Protein AF-A0A094K9T3-F1 (afdb_monomer_lite)

Sequence (68 aa):
MFQGNAWHYTPGGTPDTPMSEIDAGIAKSSPLNRVGYPADIGRAVSLLVSPESEWINGQVIRLSGGAI

Radius of gyration: 15.28 Å; chains: 1; bounding box: 22×19×45 Å

pLDDT: mean 93.06, std 5.5, range [69.19, 98.31]

Structure (mmCIF, N/CA/C/O backbone):
data_AF-A0A094K9T3-F1
#
_entry.id   AF-A0A094K9T3-F1
#
loop_
_atom_site.group_PDB
_atom_site.id
_atom_site.type_symbol
_atom_site.label_atom_id
_atom_site.label_alt_id
_atom_site.label_comp_id
_atom_site.label_asym_id
_atom_site.label_entity_id
_atom_site.label_seq_id
_atom_site.pdbx_PDB_ins_code
_atom_site.Cartn_x
_atom_site.Cartn_y
_atom_site.Cartn_z
_atom_site.occupancy
_atom_site.B_iso_or_equiv
_atom_site.auth_seq_id
_atom_site.auth_comp_id
_atom_site.auth_asym_id
_atom_site.auth_atom_id
_atom_site.pdbx_PDB_model_num
ATOM 1 N N . MET A 1 1 ? -6.684 -6.411 -14.463 1.00 69.31 1 MET A N 1
ATOM 2 C CA . MET A 1 1 ? -6.798 -4.936 -14.536 1.00 69.31 1 MET A CA 1
ATOM 3 C C . MET A 1 1 ? -5.427 -4.274 -14.650 1.00 69.31 1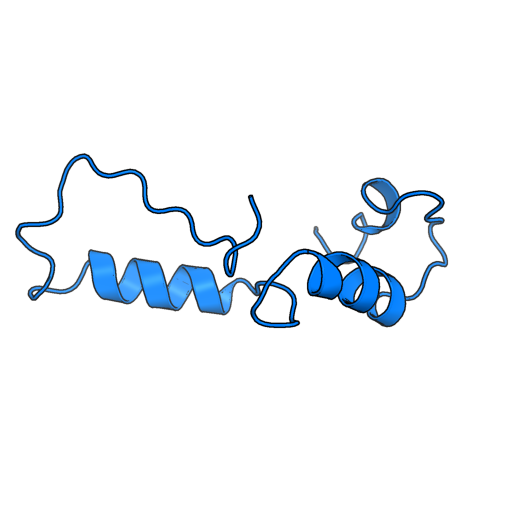 MET A C 1
ATOM 5 O O . MET A 1 1 ? -5.186 -3.677 -15.682 1.00 69.31 1 MET A O 1
ATOM 9 N N . PHE A 1 2 ? -4.510 -4.420 -13.680 1.00 80.88 2 PHE A N 1
ATOM 10 C CA . PHE A 1 2 ? -3.168 -3.812 -13.774 1.00 80.88 2 PHE A CA 1
ATOM 11 C C . PHE A 1 2 ? -2.320 -4.375 -14.927 1.00 80.88 2 PHE A C 1
ATOM 13 O O . PHE A 1 2 ? -1.934 -3.626 -15.810 1.00 80.88 2 PHE A O 1
ATOM 20 N N . GLN A 1 3 ? -2.121 -5.695 -14.987 1.00 82.19 3 GLN A N 1
ATOM 21 C CA . GLN A 1 3 ? -1.230 -6.333 -15.974 1.00 82.19 3 GLN A CA 1
ATOM 22 C C . GLN A 1 3 ? -1.574 -6.041 -17.448 1.00 82.19 3 GLN A C 1
ATOM 24 O O . GLN A 1 3 ? -0.678 -6.008 -18.276 1.00 82.19 3 GLN A O 1
ATOM 29 N N . GLY A 1 4 ? -2.848 -5.811 -17.783 1.00 86.69 4 GLY A N 1
ATOM 30 C CA . GLY A 1 4 ? -3.259 -5.482 -19.158 1.00 86.69 4 GLY A CA 1
ATOM 31 C C . GLY A 1 4 ? -3.154 -3.996 -19.513 1.00 86.69 4 GLY A C 1
ATOM 32 O O . GLY A 1 4 ? -3.162 -3.652 -20.689 1.00 86.69 4 GLY A O 1
ATOM 33 N N . ASN A 1 5 ? -3.051 -3.120 -18.509 1.00 90.88 5 ASN A N 1
ATOM 34 C CA . ASN A 1 5 ? -3.149 -1.669 -18.689 1.00 90.88 5 ASN A CA 1
ATOM 35 C C . ASN A 1 5 ? -1.912 -0.912 -18.185 1.00 90.88 5 ASN A C 1
ATOM 37 O O . ASN A 1 5 ? -1.849 0.304 -18.338 1.00 90.88 5 ASN A O 1
ATOM 41 N N . ALA A 1 6 ? -0.945 -1.591 -17.560 1.00 89.88 6 ALA A N 1
ATOM 42 C CA . ALA A 1 6 ? 0.186 -0.951 -16.891 1.00 89.88 6 ALA A CA 1
ATOM 43 C C . ALA A 1 6 ? 1.036 -0.093 -17.844 1.00 89.88 6 ALA A C 1
ATOM 45 O O . ALA A 1 6 ? 1.499 0.977 -17.451 1.00 89.88 6 ALA A O 1
ATOM 46 N N . TRP A 1 7 ? 1.153 -0.513 -19.108 1.00 92.00 7 TRP A N 1
ATOM 47 C CA . TRP A 1 7 ? 1.906 0.192 -20.145 1.00 92.00 7 TRP A CA 1
ATOM 48 C C . TRP A 1 7 ? 1.400 1.618 -20.412 1.00 92.00 7 TRP A C 1
ATOM 50 O O . TRP A 1 7 ? 2.196 2.479 -20.772 1.00 92.00 7 TRP A O 1
ATOM 60 N N . HIS A 1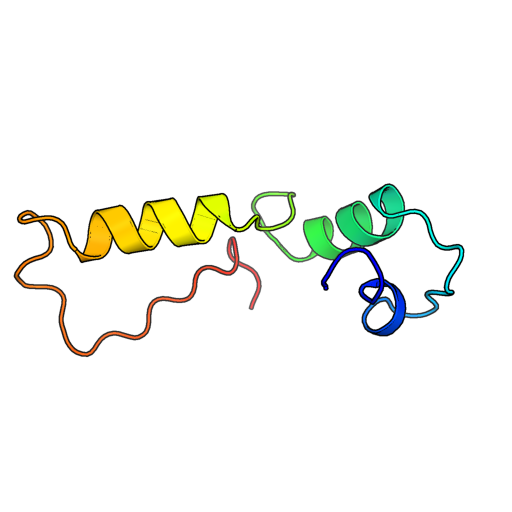 8 ? 0.117 1.914 -20.159 1.00 91.06 8 HIS A N 1
ATOM 61 C CA . HIS A 1 8 ? -0.427 3.273 -20.280 1.00 91.06 8 HIS A CA 1
ATOM 62 C C . HIS A 1 8 ? 0.202 4.271 -19.297 1.00 91.06 8 HIS A C 1
ATOM 64 O O . HIS A 1 8 ? 0.156 5.477 -19.532 1.00 91.06 8 HIS A O 1
ATOM 70 N N . TYR A 1 9 ? 0.761 3.783 -18.189 1.00 86.00 9 TYR A N 1
ATOM 71 C CA . TYR A 1 9 ? 1.350 4.605 -17.129 1.00 86.00 9 TYR A CA 1
ATOM 72 C C . TYR A 1 9 ? 2.880 4.597 -17.164 1.00 86.00 9 TYR A C 1
ATOM 74 O O . TYR A 1 9 ? 3.525 5.259 -16.352 1.00 86.00 9 TYR A O 1
ATOM 82 N N . THR A 1 10 ? 3.469 3.842 -18.090 1.00 89.12 10 THR A N 1
ATOM 83 C CA . THR A 1 10 ? 4.914 3.768 -18.283 1.00 89.12 10 THR A CA 1
ATOM 84 C C . THR A 1 10 ? 5.329 4.790 -19.341 1.00 89.12 10 THR A C 1
ATOM 86 O O . THR A 1 10 ? 4.820 4.735 -20.462 1.00 89.12 10 THR A O 1
ATOM 89 N N . PRO A 1 11 ? 6.246 5.727 -19.041 1.00 89.62 11 PRO A N 1
ATOM 90 C CA . PRO A 1 11 ? 6.753 6.660 -20.043 1.00 89.62 11 PRO A CA 1
ATOM 91 C C . PRO A 1 11 ? 7.346 5.914 -21.246 1.00 89.62 11 PRO A C 1
ATOM 93 O O . PRO A 1 11 ? 8.317 5.178 -21.099 1.00 89.62 11 PRO A O 1
ATOM 96 N N . GLY A 1 12 ? 6.747 6.091 -22.428 1.00 90.88 12 GLY A N 1
ATOM 97 C CA . GLY A 1 12 ? 7.155 5.393 -23.654 1.00 90.88 12 GLY A CA 1
ATOM 98 C C . GLY A 1 12 ? 6.698 3.930 -23.764 1.00 90.88 12 GLY A C 1
ATOM 99 O O . GLY A 1 12 ? 7.135 3.244 -24.683 1.00 90.88 12 GLY A O 1
ATOM 100 N N . GLY A 1 13 ? 5.835 3.452 -22.861 1.00 92.00 13 GLY A N 1
ATOM 101 C CA . GLY A 1 13 ? 5.309 2.088 -22.884 1.00 92.00 13 GLY A CA 1
ATOM 102 C C . GLY A 1 13 ? 4.385 1.815 -24.075 1.00 92.00 13 GLY A C 1
ATOM 103 O O . GLY A 1 13 ? 3.640 2.686 -24.528 1.00 92.00 13 GLY A O 1
ATOM 104 N N . THR A 1 14 ? 4.410 0.578 -24.559 1.00 94.62 14 THR A N 1
ATOM 105 C CA . THR A 1 14 ? 3.531 0.046 -25.608 1.00 94.62 14 THR A CA 1
ATOM 106 C C . THR A 1 14 ? 2.807 -1.204 -25.089 1.00 94.62 14 THR A C 1
ATOM 108 O O . THR A 1 14 ? 3.214 -1.762 -24.067 1.00 94.62 14 THR A O 1
ATOM 111 N N . PRO A 1 15 ? 1.755 -1.696 -25.773 1.00 93.44 15 PRO A N 1
ATOM 112 C CA . PRO A 1 15 ? 1.084 -2.939 -25.380 1.00 93.44 15 PRO A CA 1
ATOM 113 C C . PRO A 1 15 ? 2.016 -4.156 -25.265 1.00 93.44 15 PRO A C 1
ATOM 115 O O . PRO A 1 15 ? 1.708 -5.086 -24.524 1.00 93.44 15 PRO A O 1
ATOM 118 N N . ASP A 1 16 ? 3.147 -4.135 -25.976 1.00 94.25 16 ASP A N 1
ATOM 119 C CA . ASP A 1 16 ? 4.132 -5.219 -26.009 1.00 94.25 16 ASP A CA 1
ATOM 120 C C . ASP A 1 16 ? 5.245 -5.063 -24.958 1.00 94.25 16 ASP A C 1
ATOM 122 O O . ASP A 1 16 ? 6.113 -5.932 -24.848 1.00 94.25 16 ASP A O 1
ATOM 126 N N . THR A 1 17 ? 5.263 -3.968 -24.185 1.00 93.50 17 THR A N 1
ATOM 127 C CA . THR A 1 17 ? 6.275 -3.765 -23.142 1.00 93.50 17 THR A CA 1
ATOM 128 C C . THR A 1 17 ? 6.176 -4.877 -22.088 1.00 93.50 17 THR A C 1
ATOM 130 O O . THR A 1 17 ? 5.115 -5.053 -21.478 1.00 93.50 17 THR A O 1
ATOM 133 N N . PRO A 1 18 ? 7.264 -5.621 -21.811 1.00 93.75 18 PRO A N 1
ATOM 134 C CA . PRO A 1 18 ? 7.237 -6.686 -20.818 1.00 93.75 18 PRO A CA 1
ATOM 135 C C . PRO A 1 18 ? 6.945 -6.148 -19.416 1.00 93.75 18 PRO A C 1
ATOM 137 O O . PRO A 1 18 ? 7.525 -5.147 -18.990 1.00 93.75 18 PRO A O 1
ATOM 140 N N . MET A 1 19 ? 6.132 -6.867 -18.634 1.00 91.12 19 MET A N 1
ATOM 141 C CA . MET A 1 19 ? 5.849 -6.456 -17.251 1.00 91.12 19 MET A CA 1
ATOM 142 C C . MET A 1 19 ? 7.106 -6.330 -16.390 1.00 91.12 19 MET A C 1
ATOM 144 O O . MET A 1 19 ? 7.171 -5.449 -15.544 1.00 91.12 19 MET A O 1
ATOM 148 N N . SER A 1 20 ? 8.130 -7.149 -16.630 1.00 93.38 20 SER A N 1
ATOM 149 C CA . SER A 1 20 ? 9.402 -7.043 -15.910 1.00 93.38 20 SER A CA 1
ATOM 150 C C . SER A 1 20 ? 10.082 -5.685 -16.098 1.00 93.38 20 SER A C 1
ATOM 152 O O . SER A 1 20 ? 10.743 -5.201 -15.184 1.00 93.38 20 SER A O 1
ATOM 154 N N . GLU A 1 21 ? 9.930 -5.067 -17.270 1.00 93.75 21 GLU A N 1
ATOM 155 C CA . GLU A 1 21 ? 10.490 -3.747 -17.553 1.00 93.75 21 GLU A CA 1
ATOM 156 C C . GLU A 1 21 ? 9.679 -2.645 -16.865 1.00 93.75 21 GLU A C 1
ATOM 158 O O . GLU A 1 21 ? 10.252 -1.761 -16.226 1.00 93.75 21 GLU A O 1
ATOM 163 N N . ILE A 1 22 ? 8.349 -2.750 -16.916 1.00 92.94 22 ILE A N 1
ATOM 164 C CA . ILE A 1 22 ? 7.432 -1.844 -16.215 1.00 92.94 22 ILE A CA 1
ATOM 165 C C . ILE A 1 22 ? 7.697 -1.882 -14.703 1.00 92.94 22 ILE A C 1
ATOM 167 O O . ILE A 1 22 ? 7.888 -0.838 -14.075 1.00 92.94 22 ILE A O 1
ATOM 171 N N . ASP A 1 23 ? 7.786 -3.083 -14.129 1.00 93.44 23 ASP A N 1
ATOM 172 C CA . ASP A 1 23 ? 8.053 -3.287 -12.708 1.00 93.44 23 ASP A CA 1
ATOM 173 C C . ASP A 1 23 ? 9.431 -2.745 -12.317 1.00 93.44 23 ASP A C 1
ATOM 175 O O . ASP A 1 23 ? 9.561 -2.076 -11.291 1.00 93.44 23 ASP A O 1
ATOM 179 N N . ALA A 1 24 ? 10.456 -2.967 -13.146 1.00 93.12 24 ALA A N 1
ATOM 180 C CA . ALA A 1 24 ? 11.791 -2.419 -12.919 1.00 93.12 24 ALA A CA 1
ATOM 181 C C . ALA A 1 24 ? 11.814 -0.883 -12.985 1.00 93.12 24 ALA A C 1
ATOM 183 O O . ALA A 1 24 ? 12.569 -0.249 -12.248 1.00 93.12 24 ALA A O 1
ATOM 184 N N . GLY A 1 25 ? 10.996 -0.272 -13.844 1.00 91.38 25 GLY A N 1
ATOM 185 C CA . GLY A 1 25 ? 10.823 1.178 -13.908 1.00 91.38 25 GLY A CA 1
ATOM 186 C C . GLY A 1 25 ? 10.214 1.741 -12.625 1.00 91.38 25 GLY A C 1
ATOM 187 O O . GLY A 1 25 ? 10.777 2.654 -12.024 1.00 91.38 25 GLY A O 1
ATOM 188 N N . ILE A 1 26 ? 9.105 1.153 -12.170 1.00 90.25 26 ILE A N 1
ATOM 189 C CA . ILE A 1 26 ? 8.394 1.571 -10.952 1.00 90.25 26 ILE A CA 1
ATOM 190 C C . ILE A 1 26 ? 9.239 1.310 -9.698 1.00 90.25 26 ILE A C 1
ATOM 192 O O . ILE A 1 26 ? 9.284 2.137 -8.791 1.00 90.25 26 ILE A O 1
ATOM 196 N N . ALA A 1 27 ? 9.957 0.187 -9.636 1.00 93.50 27 ALA A N 1
ATOM 197 C CA . ALA A 1 27 ? 10.802 -0.161 -8.496 1.00 93.50 27 ALA A CA 1
ATOM 198 C C . ALA A 1 27 ? 11.839 0.930 -8.172 1.00 93.50 27 ALA A C 1
ATOM 200 O O . ALA A 1 27 ? 12.139 1.143 -7.000 1.00 93.50 27 ALA A O 1
ATOM 201 N N . LYS A 1 28 ? 12.332 1.663 -9.182 1.00 92.38 28 LYS A N 1
ATOM 202 C CA . LYS A 1 28 ? 13.316 2.747 -9.011 1.00 92.38 28 LYS A CA 1
ATOM 203 C C . LYS A 1 28 ? 12.779 3.957 -8.248 1.00 92.38 28 LYS A C 1
ATOM 205 O O . LYS A 1 28 ? 13.577 4.706 -7.694 1.00 92.38 28 LYS A O 1
ATOM 210 N N . SER A 1 29 ? 11.462 4.175 -8.214 1.00 90.06 29 SER A N 1
ATOM 211 C CA . SER A 1 29 ? 10.877 5.289 -7.455 1.00 90.06 29 SER A CA 1
ATOM 212 C C . SER A 1 29 ? 10.673 4.964 -5.974 1.00 90.06 29 SER A C 1
ATOM 214 O O . SER A 1 29 ? 10.342 5.855 -5.197 1.00 90.06 29 SER A O 1
ATOM 216 N N . SER A 1 30 ? 10.838 3.701 -5.568 1.00 93.94 30 SER A N 1
ATOM 217 C CA . SER A 1 30 ? 10.671 3.253 -4.187 1.00 93.94 30 SER A CA 1
ATOM 218 C C . SER A 1 30 ? 12.025 2.913 -3.560 1.00 93.94 30 SER A C 1
ATOM 220 O O . SER A 1 30 ? 12.750 2.074 -4.092 1.00 93.94 30 SER A O 1
ATOM 222 N N . PRO A 1 31 ? 12.336 3.440 -2.363 1.00 95.06 31 PRO A N 1
ATOM 223 C CA . PRO A 1 31 ? 13.467 2.977 -1.559 1.00 95.06 31 PRO A CA 1
ATOM 224 C C . PRO A 1 31 ? 13.509 1.461 -1.295 1.00 95.06 31 PRO A C 1
ATOM 226 O O . PRO A 1 31 ? 14.573 0.918 -1.009 1.00 95.06 31 PRO A O 1
ATOM 229 N N . LEU A 1 32 ? 12.375 0.757 -1.395 1.00 95.25 32 LEU A N 1
ATOM 230 C CA . LEU A 1 32 ? 12.310 -0.697 -1.229 1.00 95.25 32 LEU A CA 1
ATOM 231 C C . LEU A 1 32 ? 12.745 -1.479 -2.479 1.00 95.25 32 LEU A C 1
ATOM 233 O O . LEU A 1 32 ? 12.789 -2.706 -2.423 1.00 95.25 32 LEU A O 1
ATOM 237 N N . ASN A 1 33 ? 13.056 -0.799 -3.590 1.00 94.12 33 ASN A N 1
ATOM 238 C CA . ASN A 1 33 ? 13.513 -1.392 -4.851 1.00 94.12 33 ASN A CA 1
ATOM 239 C C . ASN A 1 33 ? 12.592 -2.504 -5.389 1.00 94.12 33 ASN A C 1
ATOM 241 O O . ASN A 1 33 ? 13.047 -3.463 -6.012 1.00 94.12 33 ASN A O 1
ATOM 245 N N . ARG A 1 34 ? 11.282 -2.386 -5.146 1.00 94.62 34 ARG A N 1
ATOM 246 C CA . ARG A 1 34 ? 10.260 -3.297 -5.672 1.00 94.62 34 ARG A CA 1
ATOM 247 C C . ARG A 1 34 ? 8.931 -2.581 -5.869 1.00 94.62 34 ARG A C 1
ATOM 249 O O . ARG A 1 34 ? 8.649 -1.590 -5.199 1.00 94.62 34 ARG A O 1
ATOM 256 N N . VAL A 1 35 ? 8.083 -3.144 -6.724 1.00 93.25 35 VAL A N 1
ATOM 257 C CA . VAL A 1 35 ? 6.681 -2.726 -6.833 1.00 93.25 35 VAL A CA 1
ATOM 258 C C . VAL A 1 35 ? 5.866 -3.169 -5.617 1.00 93.25 35 VAL A C 1
ATOM 260 O O . VAL A 1 35 ? 6.206 -4.138 -4.925 1.00 93.25 35 VAL A O 1
ATOM 263 N N . GLY A 1 36 ? 4.782 -2.441 -5.355 1.00 92.38 36 GLY A N 1
ATOM 264 C CA . GLY A 1 36 ? 3.757 -2.850 -4.402 1.00 92.38 36 GLY A CA 1
ATOM 265 C C . GLY A 1 36 ? 2.832 -3.899 -5.013 1.00 92.38 36 GLY A C 1
ATOM 266 O O . GLY A 1 36 ? 2.439 -3.795 -6.173 1.00 92.38 36 GLY A O 1
ATOM 267 N N . TYR A 1 37 ? 2.453 -4.890 -4.214 1.00 92.50 37 TYR A N 1
ATOM 268 C CA . TYR A 1 37 ? 1.494 -5.922 -4.590 1.00 92.50 37 TYR A CA 1
ATOM 269 C C . TYR A 1 37 ? 0.211 -5.796 -3.762 1.00 92.50 37 TYR A C 1
ATOM 271 O O . TYR A 1 37 ? 0.252 -5.288 -2.640 1.00 92.50 37 TYR A O 1
ATOM 279 N N . PRO A 1 38 ? -0.930 -6.336 -4.234 1.00 94.12 38 PRO A N 1
ATOM 280 C CA . PRO A 1 38 ? -2.170 -6.354 -3.452 1.00 94.12 38 PRO A CA 1
ATOM 281 C C . PRO A 1 38 ? -2.000 -6.934 -2.038 1.00 94.12 38 PRO A C 1
ATOM 283 O O . PRO A 1 38 ? -2.617 -6.460 -1.087 1.00 94.12 38 PRO A O 1
ATOM 286 N N . ALA A 1 39 ? -1.105 -7.914 -1.876 1.00 96.44 39 ALA A N 1
ATOM 287 C CA . ALA A 1 39 ? -0.785 -8.499 -0.579 1.00 96.44 39 ALA A CA 1
ATOM 288 C C . ALA A 1 39 ? -0.156 -7.500 0.413 1.00 96.44 39 ALA A C 1
ATOM 290 O O . ALA A 1 39 ? -0.358 -7.645 1.614 1.00 96.44 39 ALA A O 1
ATOM 291 N N . ASP A 1 40 ? 0.583 -6.486 -0.049 1.00 96.06 40 ASP A N 1
ATOM 292 C CA . ASP A 1 40 ? 1.152 -5.456 0.830 1.00 96.06 40 ASP A CA 1
ATOM 293 C C . ASP A 1 40 ? 0.054 -4.594 1.461 1.00 96.06 40 ASP A C 1
ATOM 295 O O . ASP A 1 40 ? 0.088 -4.326 2.662 1.00 96.06 40 ASP A O 1
ATOM 299 N N . ILE A 1 41 ? -0.966 -4.240 0.673 1.00 97.19 41 ILE A N 1
ATOM 300 C CA . ILE A 1 41 ? -2.155 -3.538 1.168 1.00 97.19 41 ILE A CA 1
ATOM 301 C C . ILE A 1 41 ? -2.925 -4.429 2.141 1.00 97.19 41 ILE A C 1
ATOM 303 O O . ILE A 1 41 ? -3.277 -3.983 3.229 1.00 97.19 41 ILE A O 1
ATOM 307 N N . GLY A 1 42 ? -3.132 -5.703 1.791 1.00 98.00 42 GLY A N 1
ATOM 308 C CA . GLY A 1 42 ? -3.830 -6.658 2.654 1.00 98.00 42 GLY A CA 1
ATOM 309 C C . GLY A 1 42 ? -3.178 -6.806 4.031 1.00 98.00 42 GLY A C 1
ATOM 310 O O . GLY A 1 42 ? -3.874 -6.794 5.042 1.00 98.00 42 GLY A O 1
ATOM 311 N N . ARG A 1 43 ? -1.841 -6.868 4.091 1.00 97.94 43 ARG A N 1
ATOM 312 C CA . ARG A 1 43 ? -1.099 -6.920 5.362 1.00 97.94 43 ARG A CA 1
ATOM 313 C C . ARG A 1 43 ? -1.282 -5.651 6.192 1.00 97.94 43 ARG A C 1
ATOM 315 O O . ARG A 1 43 ? -1.507 -5.749 7.392 1.00 97.94 43 ARG A O 1
ATOM 322 N N . ALA A 1 44 ? -1.221 -4.477 5.566 1.00 97.69 44 ALA A N 1
ATOM 323 C CA . ALA A 1 44 ? -1.434 -3.215 6.270 1.00 97.69 44 ALA A CA 1
ATOM 324 C C . ALA A 1 44 ? -2.871 -3.084 6.795 1.00 97.69 44 ALA A C 1
ATOM 326 O O . ALA A 1 44 ? -3.066 -2.701 7.942 1.00 97.69 44 ALA A O 1
ATOM 327 N N . VAL A 1 45 ? -3.873 -3.469 5.998 1.00 98.00 45 VAL A N 1
ATOM 328 C CA . VAL A 1 45 ? -5.274 -3.509 6.443 1.00 98.00 45 VAL A CA 1
ATOM 329 C C . VAL A 1 45 ? -5.437 -4.484 7.604 1.00 98.00 45 VAL A C 1
ATOM 331 O O . VAL A 1 45 ? -6.043 -4.116 8.601 1.00 98.00 45 VAL A O 1
ATOM 334 N N . SER A 1 46 ? -4.855 -5.684 7.515 1.00 98.25 46 SER A N 1
ATOM 335 C CA . SER A 1 46 ? -4.898 -6.674 8.597 1.00 98.25 46 SER A CA 1
ATOM 336 C C . SER A 1 46 ? -4.320 -6.138 9.907 1.00 98.25 46 SER A C 1
ATOM 338 O O . SER A 1 46 ? -4.838 -6.485 10.962 1.00 98.25 46 SER A O 1
ATOM 340 N N . LEU A 1 47 ? -3.268 -5.316 9.845 1.00 97.44 47 LEU A N 1
ATOM 341 C CA . LEU A 1 47 ? -2.716 -4.632 11.013 1.00 97.44 47 LEU A CA 1
ATOM 342 C C . LEU A 1 47 ? -3.682 -3.561 11.531 1.00 97.44 47 LEU A C 1
ATOM 344 O O . LEU A 1 47 ? -3.936 -3.498 12.725 1.00 97.44 47 LEU A O 1
ATOM 348 N N . LEU A 1 48 ? -4.254 -2.737 10.651 1.00 97.62 48 LEU A N 1
ATOM 349 C CA . LEU A 1 48 ? -5.140 -1.638 11.056 1.00 97.62 48 LEU A CA 1
ATOM 350 C C . LEU A 1 48 ? -6.468 -2.103 11.660 1.00 97.62 48 LEU A C 1
ATOM 352 O O . LEU A 1 48 ? -7.044 -1.383 12.466 1.00 97.62 48 LEU A O 1
ATOM 356 N N . VAL A 1 49 ? -6.957 -3.285 11.282 1.00 97.69 49 VAL A N 1
ATOM 357 C CA . VAL A 1 49 ? -8.179 -3.870 11.860 1.00 97.69 49 VAL A CA 1
ATOM 358 C C . VAL A 1 49 ? -7.904 -4.754 13.079 1.00 97.69 49 VAL A C 1
ATOM 360 O O . VAL A 1 49 ? -8.841 -5.339 13.622 1.00 97.69 49 VAL A O 1
ATOM 363 N N . SER A 1 50 ? -6.640 -4.901 13.489 1.00 98.31 50 SER A N 1
ATOM 364 C CA . SER A 1 50 ? -6.282 -5.718 14.647 1.00 98.31 50 SER A CA 1
ATOM 365 C C . SER A 1 50 ? -6.570 -4.981 15.967 1.00 98.31 50 SER A C 1
ATOM 367 O O . SER A 1 50 ? -6.581 -3.746 15.988 1.00 98.31 50 SER A O 1
ATOM 369 N N . PRO A 1 51 ? -6.790 -5.705 17.085 1.00 98.12 51 PRO A N 1
ATOM 370 C CA . PRO A 1 51 ? -7.034 -5.087 18.393 1.00 98.12 51 PRO A CA 1
ATOM 371 C C . PRO A 1 51 ? -5.916 -4.137 18.845 1.00 98.12 51 PRO A C 1
ATOM 373 O O . PRO A 1 51 ? -6.175 -3.136 19.502 1.00 98.12 51 PRO A O 1
ATOM 376 N N . GLU A 1 52 ? -4.673 -4.413 18.453 1.00 97.88 52 GLU A N 1
ATOM 377 C CA . GLU A 1 52 ? -3.498 -3.607 18.799 1.00 97.88 52 GLU A CA 1
ATOM 378 C C . GLU A 1 52 ? -3.525 -2.205 18.168 1.00 97.88 52 GLU A C 1
ATOM 380 O O . GLU A 1 52 ? -2.803 -1.314 18.614 1.00 97.88 52 GLU A O 1
ATOM 385 N N . SER A 1 53 ? -4.359 -1.999 17.147 1.00 98.19 53 SER A N 1
ATOM 386 C CA . SER A 1 53 ? -4.503 -0.728 16.434 1.00 98.19 53 SER A CA 1
ATOM 387 C C . SER A 1 53 ? -5.673 0.128 16.940 1.00 98.19 53 SER A C 1
ATOM 389 O O . SER A 1 53 ? -5.990 1.130 16.301 1.00 98.19 53 SER A O 1
ATOM 391 N N . GLU A 1 54 ? -6.303 -0.206 18.077 1.00 97.50 54 GLU A N 1
ATOM 392 C CA . GLU A 1 54 ? -7.553 0.430 18.547 1.00 97.50 54 GLU A CA 1
ATOM 393 C C . GLU A 1 54 ? -7.511 1.967 18.642 1.00 97.50 54 GLU A C 1
ATOM 395 O O . GLU A 1 54 ? -8.535 2.628 18.469 1.00 97.50 54 GLU A O 1
ATOM 400 N N . TRP A 1 55 ? -6.332 2.554 18.879 1.00 97.50 55 TRP A N 1
ATOM 401 C CA . TRP A 1 55 ? -6.168 4.005 19.019 1.00 97.50 55 TRP A CA 1
ATOM 402 C C . TRP A 1 55 ? -5.739 4.723 17.729 1.00 97.50 55 TRP A C 1
ATOM 404 O O . TRP A 1 55 ? -5.589 5.947 17.709 1.00 97.50 55 TRP A O 1
ATOM 414 N N . ILE A 1 56 ? -5.564 3.990 16.625 1.00 97.50 56 ILE A N 1
ATOM 415 C CA . ILE A 1 56 ? -5.250 4.556 15.310 1.00 97.50 56 ILE A CA 1
ATOM 416 C C . ILE A 1 56 ? -6.565 4.898 14.601 1.00 97.50 56 ILE A C 1
ATOM 418 O O . ILE A 1 56 ? -7.216 4.039 14.014 1.00 97.50 56 ILE A O 1
ATOM 422 N N . ASN A 1 57 ? -6.951 6.176 1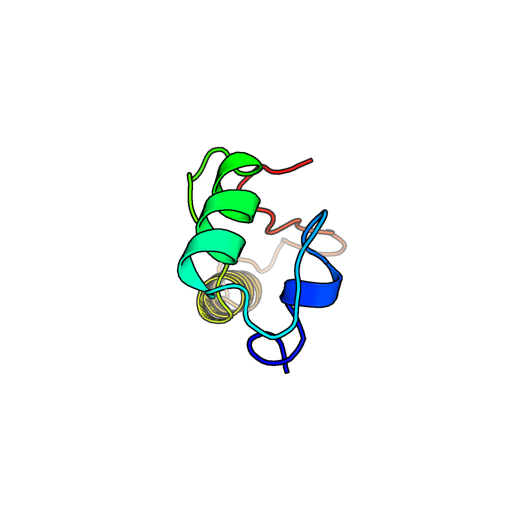4.613 1.00 96.50 57 ASN A N 1
ATOM 423 C CA . ASN A 1 57 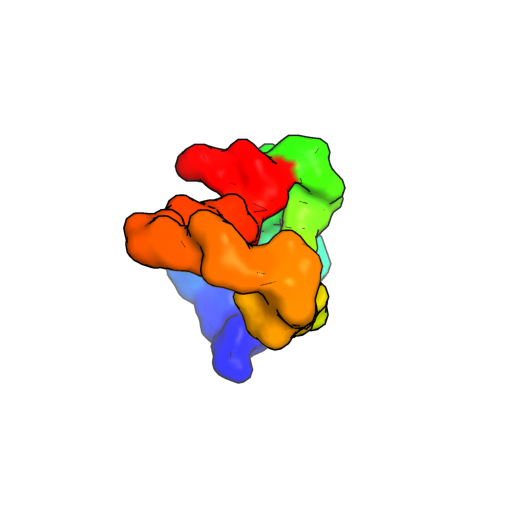? -8.143 6.652 13.903 1.00 96.50 57 ASN A CA 1
ATOM 424 C C . ASN A 1 57 ? -7.894 7.978 13.166 1.00 96.50 57 ASN A C 1
ATOM 426 O O . ASN A 1 57 ? -6.999 8.743 13.528 1.00 96.50 57 ASN A O 1
ATOM 430 N N . GLY A 1 58 ? -8.691 8.247 12.127 1.00 97.25 58 GLY A N 1
ATOM 431 C CA . GLY A 1 58 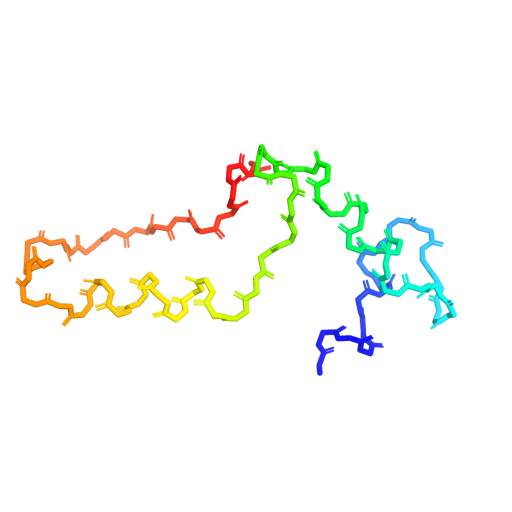? -8.656 9.517 11.390 1.00 97.25 58 GLY A CA 1
ATOM 432 C C . GLY A 1 58 ? -7.364 9.768 10.604 1.00 97.25 58 GLY A C 1
ATOM 433 O O . GLY A 1 58 ? -7.128 10.89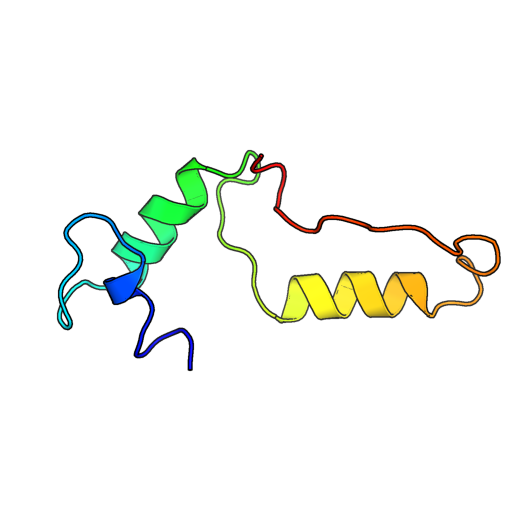0 10.165 1.00 97.25 58 GLY A O 1
ATOM 434 N N . GLN A 1 59 ? -6.520 8.746 10.433 1.00 97.31 59 GLN A N 1
ATOM 435 C CA . GLN A 1 59 ? -5.229 8.859 9.758 1.00 97.31 59 GLN A CA 1
ATOM 436 C C . GLN A 1 59 ? -5.317 8.439 8.291 1.00 97.31 59 GLN A C 1
ATOM 438 O O . GLN A 1 59 ? -6.035 7.505 7.936 1.00 97.31 59 GLN A O 1
ATOM 443 N N . VAL A 1 60 ? -4.510 9.081 7.447 1.00 96.31 60 VAL A N 1
ATOM 444 C CA . VAL A 1 60 ? -4.249 8.642 6.071 1.00 96.31 60 VAL A CA 1
ATOM 445 C C . VAL A 1 60 ? -2.843 8.053 6.023 1.00 96.31 60 VAL A C 1
ATOM 447 O O . VAL A 1 60 ? -1.855 8.781 6.102 1.00 96.31 60 VAL A O 1
ATOM 450 N N . ILE A 1 61 ? -2.744 6.730 5.898 1.00 94.75 61 ILE A N 1
ATOM 451 C CA . ILE A 1 61 ? -1.460 6.017 5.869 1.00 94.75 61 ILE A CA 1
ATOM 452 C C . ILE A 1 61 ? -1.105 5.686 4.420 1.00 94.75 61 ILE A C 1
ATOM 454 O O . ILE A 1 61 ? -1.791 4.906 3.757 1.00 94.75 61 ILE A O 1
ATOM 458 N N . ARG A 1 62 ? -0.016 6.274 3.915 1.00 94.25 62 ARG A N 1
ATOM 459 C CA . ARG A 1 62 ? 0.449 6.046 2.541 1.00 94.25 62 ARG A CA 1
ATOM 460 C C . ARG A 1 62 ? 1.332 4.800 2.469 1.00 94.25 62 ARG A C 1
ATOM 462 O O . ARG A 1 62 ? 2.416 4.760 3.039 1.00 94.25 62 ARG A O 1
ATOM 469 N N . LEU A 1 63 ? 0.894 3.807 1.700 1.00 95.38 63 LEU A N 1
ATOM 470 C CA . LEU A 1 63 ? 1.628 2.562 1.450 1.00 95.38 63 LEU A CA 1
ATOM 471 C C . LEU A 1 63 ? 2.356 2.624 0.098 1.00 95.38 63 LEU A C 1
ATOM 473 O O . LEU A 1 63 ? 2.045 1.874 -0.822 1.00 95.38 63 LEU A O 1
ATOM 477 N N . SER A 1 64 ? 3.300 3.558 -0.048 1.00 93.62 64 SER A N 1
ATOM 478 C CA . SER A 1 64 ? 4.006 3.822 -1.318 1.00 93.62 64 SER A CA 1
ATOM 479 C C . SER A 1 64 ? 5.402 3.197 -1.410 1.00 93.62 64 SER A C 1
ATOM 481 O O . SER A 1 64 ? 6.160 3.504 -2.328 1.00 93.62 64 SER A O 1
ATOM 483 N N . GLY A 1 65 ? 5.797 2.383 -0.426 1.00 93.69 65 GLY A N 1
ATOM 484 C CA . GLY A 1 65 ? 7.173 1.890 -0.321 1.00 93.69 65 GLY A CA 1
ATOM 485 C C . GLY A 1 65 ? 8.208 3.015 -0.194 1.00 93.69 65 GLY A C 1
ATOM 486 O O . GLY A 1 65 ? 9.356 2.813 -0.573 1.00 93.69 65 GLY A O 1
ATOM 487 N N . GLY A 1 66 ? 7.804 4.202 0.273 1.00 93.00 66 GLY A N 1
ATOM 488 C CA . GLY A 1 66 ? 8.664 5.382 0.405 1.00 93.00 66 GLY A CA 1
ATOM 489 C C . GLY A 1 66 ? 8.763 6.262 -0.846 1.00 93.00 66 GLY A C 1
ATOM 490 O O . GLY A 1 66 ? 9.511 7.233 -0.821 1.00 93.00 66 GLY A O 1
ATOM 491 N N . ALA A 1 67 ? 8.024 5.959 -1.919 1.00 88.94 67 ALA A N 1
ATOM 492 C CA . ALA A 1 67 ? 7.894 6.872 -3.055 1.00 88.94 67 ALA A CA 1
ATOM 493 C C . ALA A 1 67 ? 7.059 8.108 -2.654 1.00 88.94 67 ALA A C 1
ATOM 495 O O . ALA A 1 67 ? 6.020 7.953 -1.992 1.00 88.94 67 ALA A O 1
ATOM 496 N N . ILE A 1 68 ? 7.505 9.312 -3.037 1.00 69.19 68 ILE A N 1
ATOM 497 C CA . ILE A 1 68 ? 6.807 10.592 -2.798 1.00 69.19 68 ILE A CA 1
ATOM 498 C C . ILE A 1 68 ? 6.033 10.989 -4.049 1.00 69.19 68 ILE A C 1
ATOM 500 O O . ILE A 1 68 ? 6.656 11.046 -5.126 1.00 69.19 68 ILE A O 1
#

Foldseek 3Di:
DCVQCVQVVDVVRDSPDDVVVSQQVLLVLAPVSGDDDPVLVVVVVVVCPDPVNVPDPPDDDDPSNHGD

Secondary structure (DSSP, 8-state):
-HHHHGGGGSTT--TT--HHHHHHHHHTTSTTSS---HHHHHHHHHHHTSGGGTT--S-----STT--